Protein AF-A0A933Y774-F1 (afdb_monomer_lite)

Foldseek 3Di:
DVPVVVVVVVVVVVVVVVVVVVVVVVVVVVVVVVVVVVCVVDVPPPVVCDLVNLVVLLVVLVVLLVLLVVLLVCLPDVVRVVVSLVVSLVVVLVCCCVRVRDVLNVQLPPLVPDDADDDPDPSSVSNSNSVSNSVSSVVSNVVSVVD

Structure (mmCIF, N/CA/C/O backbone):
data_AF-A0A933Y774-F1
#
_entry.id   AF-A0A933Y774-F1
#
loop_
_atom_site.group_PDB
_atom_site.id
_atom_site.type_symbol
_atom_site.label_atom_id
_atom_site.label_alt_id
_atom_site.label_comp_id
_atom_site.label_asym_id
_atom_site.label_entity_id
_atom_site.label_seq_id
_atom_site.pdbx_PDB_ins_code
_atom_site.Cartn_x
_atom_site.Cartn_y
_atom_site.Cartn_z
_atom_site.occupancy
_atom_site.B_iso_or_equiv
_atom_site.auth_seq_id
_atom_site.auth_comp_id
_atom_site.auth_asym_id
_atom_site.auth_atom_id
_atom_site.pdbx_PDB_model_num
ATOM 1 N N . MET A 1 1 ? -65.087 -38.463 46.762 1.00 56.94 1 MET A N 1
ATOM 2 C CA . MET A 1 1 ? -64.345 -38.671 45.494 1.00 56.94 1 MET A CA 1
ATOM 3 C C . MET A 1 1 ? -64.085 -37.389 44.681 1.00 56.94 1 MET A C 1
ATOM 5 O O . MET A 1 1 ? -63.266 -37.436 43.780 1.00 56.94 1 MET A O 1
ATOM 9 N N . TYR A 1 2 ? -64.700 -36.236 44.999 1.00 62.19 2 TYR A N 1
ATOM 10 C CA . TYR A 1 2 ? -64.466 -34.960 44.286 1.00 62.19 2 TYR A CA 1
ATOM 11 C C . TYR A 1 2 ? -63.246 -34.147 44.773 1.00 62.19 2 TYR A C 1
ATOM 13 O O . TYR A 1 2 ? -62.717 -33.326 44.030 1.00 62.19 2 TYR A O 1
ATOM 21 N N . MET A 1 3 ? -62.777 -34.374 46.004 1.00 64.81 3 MET A N 1
ATOM 22 C CA . MET A 1 3 ? -61.758 -33.532 46.654 1.00 64.81 3 MET A CA 1
ATOM 23 C C . MET A 1 3 ? -60.334 -33.765 46.117 1.00 64.81 3 MET A C 1
ATOM 25 O O . MET A 1 3 ? -59.557 -32.826 45.976 1.00 64.81 3 MET A O 1
ATOM 29 N N . THR A 1 4 ? -60.004 -35.001 45.738 1.00 71.31 4 THR A N 1
ATOM 30 C CA . THR A 1 4 ? -58.688 -35.378 45.191 1.00 71.31 4 THR A CA 1
ATOM 31 C C . THR A 1 4 ? -58.445 -34.812 43.788 1.00 71.31 4 THR A C 1
ATOM 33 O O . THR A 1 4 ? -57.332 -34.397 43.472 1.00 71.31 4 THR A O 1
ATOM 36 N N . LEU A 1 5 ? -59.496 -34.714 42.966 1.00 72.12 5 LEU A N 1
ATOM 37 C CA . LEU A 1 5 ? -59.445 -34.109 41.629 1.00 72.12 5 LEU A CA 1
ATOM 38 C C . LEU A 1 5 ? -59.175 -32.597 41.676 1.00 72.12 5 LEU A C 1
ATOM 40 O O . LEU A 1 5 ? -58.459 -32.068 40.826 1.00 72.12 5 LEU A O 1
ATOM 44 N N . TRP A 1 6 ? -59.713 -31.904 42.681 1.00 77.69 6 TRP A N 1
ATOM 45 C CA . TRP A 1 6 ? -59.478 -30.472 42.877 1.00 77.69 6 TRP A CA 1
ATOM 46 C C . TRP A 1 6 ? -58.047 -30.172 43.317 1.00 77.69 6 TRP A C 1
ATOM 48 O O . TRP A 1 6 ? -57.411 -29.275 42.766 1.00 77.69 6 TRP A O 1
ATOM 58 N N . ILE A 1 7 ? -57.509 -30.966 44.244 1.00 80.00 7 ILE A N 1
ATOM 59 C CA . ILE A 1 7 ? -56.128 -30.814 44.718 1.00 80.00 7 ILE A CA 1
ATOM 60 C C . ILE A 1 7 ? -55.136 -31.063 43.573 1.00 80.00 7 ILE A C 1
ATOM 62 O O . ILE A 1 7 ? -54.221 -30.269 43.375 1.00 80.00 7 ILE A O 1
ATOM 66 N N . SER A 1 8 ? -55.355 -32.103 42.760 1.00 80.44 8 SER A N 1
ATOM 67 C CA . SER A 1 8 ? -54.506 -32.396 41.595 1.00 80.44 8 SER A CA 1
ATOM 68 C C . SER A 1 8 ? -54.456 -31.234 40.595 1.00 80.44 8 SER A C 1
ATOM 70 O O . SER A 1 8 ? -53.378 -30.882 40.116 1.00 80.44 8 SER A O 1
ATOM 72 N N . ARG A 1 9 ? -55.597 -30.584 40.328 1.00 80.12 9 ARG A N 1
ATOM 73 C CA . ARG A 1 9 ? -55.663 -29.424 39.427 1.00 80.12 9 ARG A CA 1
ATOM 74 C C . ARG A 1 9 ? -54.906 -28.213 39.958 1.00 80.12 9 ARG A C 1
ATOM 76 O O . ARG A 1 9 ? -54.216 -27.571 39.177 1.00 80.12 9 ARG A O 1
ATOM 83 N N . ILE A 1 10 ? -55.005 -27.936 41.259 1.00 87.12 10 ILE A N 1
ATOM 84 C CA . ILE A 1 10 ? -54.296 -26.820 41.904 1.00 87.12 10 ILE A CA 1
ATOM 85 C C . ILE A 1 10 ? -52.780 -27.048 41.869 1.00 87.12 10 ILE A C 1
ATOM 87 O O . ILE A 1 10 ? -52.017 -26.134 41.572 1.00 87.12 10 ILE A O 1
ATOM 91 N N . VAL A 1 11 ? -52.329 -28.277 42.128 1.00 85.88 11 VAL A N 1
ATOM 92 C CA . VAL A 1 11 ? -50.899 -28.612 42.068 1.00 85.88 11 VAL A CA 1
ATOM 93 C C . VAL A 1 11 ? -50.367 -28.475 40.640 1.00 85.88 11 VAL A C 1
ATOM 95 O O . VAL A 1 11 ? -49.291 -27.914 40.439 1.00 85.88 11 VAL A O 1
ATOM 98 N N . LEU A 1 12 ? -51.132 -28.920 39.638 1.00 86.94 12 LEU A N 1
ATOM 99 C CA . LEU A 1 12 ? -50.727 -28.824 38.236 1.00 86.94 12 LEU A CA 1
ATOM 100 C C . LEU A 1 12 ? -50.627 -27.366 37.760 1.00 86.94 12 LEU A C 1
ATOM 102 O O . LEU A 1 12 ? -49.672 -27.015 37.070 1.00 86.94 12 LEU A O 1
ATOM 106 N N . THR A 1 13 ? -51.579 -26.506 38.136 1.00 88.38 13 THR A N 1
ATOM 107 C CA . THR A 1 13 ? -51.546 -25.084 37.757 1.00 88.38 13 THR A CA 1
ATOM 108 C C . THR A 1 13 ? -50.405 -24.336 38.432 1.00 88.38 13 THR A C 1
ATOM 110 O O . THR A 1 13 ? -49.745 -23.533 37.774 1.00 88.38 13 THR A O 1
ATOM 113 N N . LEU A 1 14 ? -50.114 -24.628 39.702 1.00 90.38 14 LEU A N 1
ATOM 114 C CA . LEU A 1 14 ? -48.953 -24.058 40.390 1.00 90.38 14 LEU A CA 1
ATOM 115 C C . LEU A 1 14 ? -47.635 -24.516 39.753 1.00 90.38 14 LEU A C 1
ATOM 117 O O . LEU A 1 14 ? -46.734 -23.702 39.559 1.00 90.38 14 LEU A O 1
ATOM 121 N N . PHE A 1 15 ? -47.536 -25.790 39.368 1.00 85.50 15 PHE A N 1
ATOM 122 C CA . PHE A 1 15 ? -46.349 -26.332 38.708 1.00 85.50 15 PHE A CA 1
ATOM 123 C C . PHE A 1 15 ? -46.118 -25.717 37.321 1.00 85.50 15 PHE A C 1
ATOM 125 O O . PHE A 1 15 ? -44.999 -25.321 36.996 1.00 85.50 15 PHE A O 1
ATOM 132 N N . LEU A 1 16 ? -47.179 -25.566 36.522 1.00 86.62 16 LEU A N 1
ATOM 133 C CA . LEU A 1 16 ? -47.120 -24.883 35.227 1.00 86.62 16 LEU A CA 1
ATOM 134 C C . LEU A 1 16 ? -46.739 -23.406 35.380 1.00 86.62 16 LEU A C 1
ATOM 136 O O . LEU A 1 16 ? -45.880 -22.925 34.644 1.00 86.62 16 LEU A O 1
ATOM 140 N N . GLY A 1 17 ? -47.309 -22.712 36.371 1.00 86.69 17 GLY A N 1
ATOM 141 C CA . GLY A 1 17 ? -46.946 -21.332 36.697 1.00 86.69 17 GLY A CA 1
ATOM 142 C C . GLY A 1 17 ? -45.466 -21.189 37.064 1.00 86.69 17 GLY A C 1
ATOM 143 O O . GLY A 1 17 ? -44.777 -20.296 36.564 1.00 86.69 17 GLY A O 1
ATOM 144 N N . TRP A 1 18 ? -44.943 -22.115 37.868 1.00 82.56 18 TRP A N 1
ATOM 145 C CA . TRP A 1 18 ? -43.532 -22.147 38.252 1.00 82.56 18 TRP A CA 1
ATOM 146 C C . TRP A 1 18 ? -42.596 -22.417 37.065 1.00 82.56 18 TRP A C 1
ATOM 148 O O . TRP A 1 18 ? -41.587 -21.728 36.916 1.00 82.56 18 TRP A O 1
ATOM 158 N N . LEU A 1 19 ? -42.962 -23.340 36.168 1.00 78.00 19 LEU A N 1
ATOM 159 C CA . LEU A 1 19 ? -42.246 -23.587 34.910 1.00 78.00 19 LEU A CA 1
ATOM 160 C C . LEU A 1 19 ? -42.209 -22.340 34.021 1.00 78.00 19 LEU A C 1
ATOM 162 O O . LEU A 1 19 ? -41.141 -21.970 33.535 1.00 78.00 19 LEU A O 1
ATOM 166 N N . THR A 1 20 ? -43.342 -21.648 33.858 1.00 78.50 20 THR A N 1
ATOM 167 C CA . THR A 1 20 ? -43.383 -20.401 33.079 1.00 78.50 20 THR A CA 1
ATOM 168 C C . THR A 1 20 ? -42.530 -19.298 33.707 1.00 78.50 20 THR A C 1
ATOM 170 O O . THR A 1 20 ? -41.797 -18.610 32.995 1.00 78.50 20 THR A O 1
ATOM 173 N N . TYR A 1 21 ? -42.542 -19.176 35.037 1.00 78.50 21 TYR A N 1
ATOM 174 C CA . TYR A 1 21 ? -41.704 -18.225 35.767 1.00 78.50 21 TYR A CA 1
ATOM 175 C C . TYR A 1 21 ? -40.210 -18.512 35.567 1.00 78.50 21 TYR A C 1
ATOM 177 O O . TYR A 1 21 ? -39.459 -17.604 35.221 1.00 78.50 21 TYR A O 1
ATOM 185 N N . LEU A 1 22 ? -39.794 -19.778 35.685 1.00 70.75 22 LEU A N 1
ATOM 186 C CA . LEU A 1 22 ? -38.417 -20.216 35.433 1.00 70.75 22 LEU A CA 1
ATOM 187 C C . LEU A 1 22 ? -37.960 -19.927 34.001 1.00 70.75 22 LEU A C 1
ATOM 189 O O . LEU A 1 22 ? -36.834 -19.480 33.795 1.00 70.75 22 LEU A O 1
ATOM 193 N N . THR A 1 23 ? -38.819 -20.160 33.003 1.00 67.88 23 THR A N 1
ATOM 194 C CA . THR A 1 23 ? -38.477 -19.854 31.605 1.00 67.88 23 THR A CA 1
ATOM 195 C C . THR A 1 23 ? -38.363 -18.357 31.340 1.00 67.88 23 THR A C 1
ATOM 197 O O . THR A 1 23 ? -37.543 -17.948 30.521 1.00 67.88 23 THR A O 1
ATOM 200 N N . TRP A 1 24 ? -39.148 -17.528 32.032 1.00 68.00 24 TRP A N 1
ATOM 201 C CA . TRP A 1 24 ? -39.108 -16.080 31.859 1.00 68.00 24 TRP A CA 1
ATOM 202 C C . TRP A 1 24 ? -37.872 -15.458 32.518 1.00 68.00 24 TRP A C 1
ATOM 204 O O . TRP A 1 24 ? -37.190 -14.657 31.882 1.00 68.00 24 TRP A O 1
ATOM 214 N N . THR A 1 25 ? -37.533 -15.863 33.744 1.00 69.19 25 THR A N 1
ATOM 215 C CA . THR A 1 25 ? -36.373 -15.316 34.464 1.00 69.19 25 THR A CA 1
ATOM 216 C C . THR A 1 25 ? -35.038 -15.782 33.878 1.00 69.19 25 THR A C 1
ATOM 218 O O . THR A 1 25 ? -34.126 -14.969 33.755 1.00 69.19 25 THR A O 1
ATOM 221 N N . ASN A 1 26 ? -34.922 -17.036 33.421 1.00 60.94 26 ASN A N 1
ATOM 222 C CA . ASN A 1 26 ? -33.676 -17.539 32.822 1.00 60.94 26 ASN A CA 1
ATOM 223 C C . ASN A 1 26 ? -33.416 -17.045 31.386 1.00 60.94 26 ASN A C 1
ATOM 225 O O . ASN A 1 26 ? -32.257 -16.933 30.988 1.00 60.94 26 ASN A O 1
ATOM 229 N N . ASN A 1 27 ? -34.448 -16.734 30.588 1.00 57.00 27 ASN A N 1
ATOM 230 C CA . ASN A 1 27 ? -34.236 -16.267 29.207 1.00 57.00 27 ASN A CA 1
ATOM 231 C C . ASN A 1 27 ? -33.612 -14.867 29.131 1.00 57.00 27 ASN A C 1
ATOM 233 O O . ASN A 1 27 ? -32.859 -14.582 28.200 1.00 57.00 27 ASN A O 1
ATOM 237 N N . VAL A 1 28 ? -33.901 -13.997 30.103 1.00 56.38 28 VAL A N 1
ATOM 238 C CA . VAL A 1 28 ? -33.309 -12.650 30.160 1.00 56.38 28 VAL A CA 1
ATOM 239 C C . VAL A 1 28 ? -31.811 -12.732 30.471 1.00 56.38 28 VAL A C 1
ATOM 241 O O . VAL A 1 28 ? -31.027 -11.942 29.941 1.00 56.38 28 VAL A O 1
ATOM 244 N N . ASP A 1 29 ? -31.400 -13.736 31.249 1.00 60.09 29 ASP A N 1
ATOM 245 C CA . ASP A 1 29 ? -30.006 -13.911 31.650 1.00 60.09 29 ASP A CA 1
ATOM 246 C C . ASP A 1 29 ? -29.161 -14.670 30.619 1.00 60.09 29 ASP A C 1
ATOM 248 O O . ASP A 1 29 ? -27.962 -14.448 30.519 1.00 60.09 29 ASP A O 1
ATOM 252 N N . LEU A 1 30 ? -29.752 -15.523 29.779 1.00 60.66 30 LEU A N 1
ATOM 253 C CA . LEU A 1 30 ? -28.999 -16.238 28.739 1.00 60.66 30 LEU A CA 1
ATOM 254 C C . LEU A 1 30 ? -28.471 -15.309 27.640 1.00 60.66 30 LEU A C 1
ATOM 256 O O . LEU A 1 30 ? -27.337 -15.473 27.193 1.00 60.66 30 LEU A O 1
ATOM 260 N N . LEU A 1 31 ? -29.260 -14.318 27.217 1.00 63.75 31 LEU A N 1
ATOM 261 C CA . LEU A 1 31 ? -28.833 -13.324 26.224 1.00 63.75 31 LEU A CA 1
ATOM 262 C C . LEU A 1 31 ? -27.789 -12.357 26.799 1.00 63.75 31 LEU A C 1
ATOM 264 O O . LEU A 1 31 ? -26.798 -12.045 26.132 1.00 63.75 31 LEU A O 1
ATOM 268 N N . SER A 1 32 ? -27.969 -11.907 28.044 1.00 63.72 32 SER A N 1
ATOM 269 C CA . SER A 1 32 ? -26.988 -11.064 28.741 1.00 63.72 32 SER A CA 1
ATOM 270 C C . SER A 1 32 ? -25.683 -11.836 29.002 1.00 63.72 32 SER A C 1
ATOM 272 O O . SER A 1 32 ? -24.588 -11.317 28.788 1.00 63.72 32 SER A O 1
ATOM 274 N N . TRP A 1 33 ? -25.779 -13.113 29.377 1.00 66.00 33 TRP A N 1
ATOM 275 C CA . TRP A 1 33 ? -24.647 -14.007 29.587 1.00 66.00 33 TRP A CA 1
ATOM 276 C C . TRP A 1 33 ? -23.925 -14.330 28.281 1.00 66.00 33 TRP A C 1
ATOM 278 O O . TRP A 1 33 ? -22.698 -14.267 28.247 1.00 66.00 33 TRP A O 1
ATOM 288 N N . ALA A 1 34 ? -24.651 -14.606 27.194 1.00 65.56 34 ALA A N 1
ATOM 289 C CA . ALA A 1 34 ? -24.065 -14.865 25.880 1.00 65.56 34 ALA A CA 1
ATOM 290 C C . ALA A 1 34 ? -23.340 -13.628 25.332 1.00 65.56 34 ALA A C 1
ATOM 292 O O . ALA A 1 34 ? -22.220 -13.748 24.842 1.00 65.56 34 ALA A O 1
ATOM 293 N N . THR A 1 35 ? -23.925 -12.434 25.480 1.00 66.44 35 THR A N 1
ATOM 294 C CA . THR A 1 35 ? -23.282 -11.169 25.073 1.00 66.44 35 THR A CA 1
ATOM 295 C C . THR A 1 35 ? -22.086 -10.803 25.952 1.00 66.44 35 THR A C 1
ATOM 297 O O . THR A 1 35 ? -21.092 -10.265 25.460 1.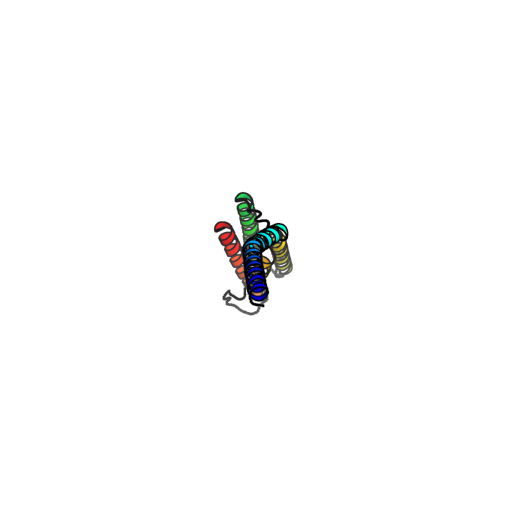00 66.44 35 THR A O 1
ATOM 300 N N . LYS A 1 36 ? -22.132 -11.121 27.250 1.00 66.50 36 LYS A N 1
ATOM 301 C CA . LYS A 1 36 ? -20.996 -10.952 28.163 1.00 66.50 36 LYS A CA 1
ATOM 302 C C . LYS A 1 36 ? -19.866 -11.930 27.830 1.00 66.50 36 LYS A C 1
ATOM 304 O O . LYS A 1 36 ? -18.725 -11.513 27.666 1.00 66.50 36 LYS A O 1
ATOM 309 N N . LYS A 1 37 ? -20.185 -13.211 27.629 1.00 64.69 37 LYS A N 1
ATOM 310 C CA . LYS A 1 37 ? -19.217 -14.245 27.238 1.00 64.69 37 LYS A CA 1
ATOM 311 C C . LYS A 1 37 ? -18.622 -14.006 25.856 1.00 64.69 37 LYS A C 1
ATOM 313 O O . LYS A 1 37 ? -17.435 -14.254 25.691 1.00 64.69 37 LYS A O 1
ATOM 318 N N . SER A 1 38 ? -19.386 -13.500 24.887 1.00 60.84 38 SER A N 1
ATOM 319 C CA . SER A 1 38 ? -18.837 -13.157 23.571 1.00 60.84 38 SER A CA 1
ATOM 320 C C . SER A 1 38 ? -17.828 -12.009 23.654 1.00 60.84 38 SER A C 1
ATOM 322 O O . SER A 1 38 ? -16.820 -12.056 22.960 1.00 60.84 38 SER A O 1
ATOM 324 N N . LYS A 1 39 ? -18.065 -11.012 24.521 1.00 55.56 39 LYS A N 1
ATOM 325 C CA . LYS A 1 39 ? -17.125 -9.904 24.773 1.00 55.56 39 LYS A CA 1
ATOM 326 C C . LYS A 1 39 ? -15.872 -10.338 25.540 1.00 55.56 39 LYS A C 1
ATOM 328 O O . LYS A 1 39 ? -14.800 -9.813 25.272 1.00 55.56 39 LYS A O 1
ATOM 333 N N . ASP A 1 40 ? -15.998 -11.295 26.459 1.00 58.88 40 ASP A N 1
ATOM 334 C CA . ASP A 1 40 ? -14.854 -11.833 27.208 1.00 58.88 40 ASP A CA 1
ATOM 335 C C . ASP A 1 40 ? -14.005 -12.813 26.369 1.00 58.88 40 ASP A C 1
ATOM 337 O O . ASP A 1 40 ? -12.791 -12.881 26.543 1.00 58.88 40 ASP A O 1
ATOM 341 N N . LEU A 1 41 ? -14.625 -13.591 25.467 1.00 59.91 41 LEU A N 1
ATOM 342 C CA . LEU A 1 41 ? -13.945 -14.606 24.640 1.00 59.91 41 LEU A CA 1
ATOM 343 C C . LEU A 1 41 ? -13.348 -14.044 23.348 1.00 59.91 41 LEU A C 1
ATOM 345 O O . LEU A 1 41 ? -12.359 -14.575 22.846 1.00 59.91 41 LEU A O 1
ATOM 349 N N . LEU A 1 42 ? -13.936 -12.978 22.815 1.00 52.50 42 LEU A N 1
ATOM 350 C CA . LEU A 1 42 ? -13.335 -12.169 21.773 1.00 52.50 42 LEU A CA 1
ATOM 351 C C . LEU A 1 42 ? -12.997 -10.834 22.421 1.00 52.50 42 LEU A C 1
ATOM 353 O O . LEU A 1 42 ? -13.851 -9.942 22.405 1.00 52.50 42 LEU A O 1
ATOM 357 N N . PRO A 1 43 ? -11.773 -10.637 22.949 1.00 47.41 43 PRO A N 1
ATOM 358 C CA . PRO A 1 43 ? -11.252 -9.293 23.028 1.00 47.41 43 PRO A CA 1
ATOM 359 C C . PRO A 1 43 ? -11.155 -8.828 21.575 1.00 47.41 43 PRO A C 1
ATOM 361 O O . PRO A 1 43 ? -10.117 -8.941 20.925 1.00 47.41 43 PRO A O 1
ATOM 364 N N . ILE A 1 44 ? -12.256 -8.303 21.037 1.00 50.06 44 ILE A N 1
ATOM 365 C CA . ILE A 1 44 ? -12.176 -7.254 20.047 1.00 50.06 44 ILE A CA 1
ATOM 366 C C . ILE A 1 44 ? -11.475 -6.166 20.840 1.00 50.06 44 ILE A C 1
ATOM 368 O O . ILE A 1 44 ? -12.094 -5.381 21.554 1.00 50.06 44 ILE A O 1
ATOM 372 N N . LYS A 1 45 ? -10.142 -6.213 20.810 1.00 48.91 45 LYS A N 1
ATOM 373 C CA . LYS A 1 45 ? -9.312 -5.046 20.967 1.00 48.91 45 LYS A CA 1
ATOM 374 C C . LYS A 1 45 ? -9.880 -4.085 19.928 1.00 48.91 45 LYS A C 1
ATOM 376 O O . LYS A 1 45 ? -9.419 -4.022 18.796 1.00 48.91 45 LYS A O 1
ATOM 381 N N . GLU A 1 46 ? -10.888 -3.314 20.317 1.00 49.53 46 GLU A N 1
ATOM 382 C CA . GLU A 1 46 ? -10.990 -1.934 19.892 1.00 49.53 46 GLU A CA 1
ATOM 383 C C . GLU A 1 46 ? -9.757 -1.249 20.488 1.00 49.53 46 GLU A C 1
ATOM 385 O O . GLU A 1 46 ? -9.834 -0.432 21.403 1.00 49.53 46 GLU A O 1
ATOM 390 N N . GLU A 1 47 ? -8.574 -1.661 20.031 1.00 52.88 47 GLU A N 1
ATOM 391 C CA . GLU A 1 47 ? -7.363 -0.888 20.143 1.00 52.88 47 GLU A CA 1
ATOM 392 C C . GLU A 1 47 ? -7.696 0.308 19.271 1.00 52.88 47 GLU A C 1
ATOM 394 O O . GLU A 1 47 ? -7.623 0.254 18.045 1.00 52.88 47 GLU A O 1
ATOM 399 N N . LYS A 1 48 ? -8.292 1.322 19.910 1.00 57.84 48 LYS A N 1
ATOM 400 C CA . LYS A 1 48 ? -8.617 2.593 19.290 1.00 57.84 48 LYS A CA 1
ATOM 401 C C . LYS A 1 48 ? -7.283 3.122 18.808 1.00 57.84 48 LYS A C 1
ATOM 403 O O . LYS A 1 48 ? -6.569 3.739 19.594 1.00 57.84 48 LYS A O 1
ATOM 408 N N . ILE A 1 49 ? -6.949 2.816 17.553 1.00 69.00 49 ILE A N 1
ATOM 409 C CA . ILE A 1 49 ? -5.733 3.281 16.902 1.00 69.00 49 ILE A CA 1
ATOM 410 C C . ILE A 1 49 ? -5.699 4.770 17.184 1.00 69.00 49 ILE A C 1
ATOM 412 O O . ILE A 1 49 ? -6.657 5.485 16.885 1.00 69.00 49 ILE A O 1
ATOM 416 N N . THR A 1 50 ? -4.667 5.237 17.860 1.00 81.44 50 THR A N 1
ATOM 417 C CA . THR A 1 50 ? -4.609 6.638 18.248 1.00 81.44 50 THR A CA 1
ATOM 418 C C . THR A 1 50 ? -4.497 7.493 16.981 1.00 81.44 50 THR A C 1
ATOM 420 O O . THR A 1 50 ? -3.949 7.046 15.968 1.00 81.44 50 THR A O 1
ATOM 423 N N . PRO A 1 51 ? -4.971 8.750 16.984 1.00 83.56 51 PRO A N 1
ATOM 424 C CA . PRO A 1 51 ? -4.754 9.646 15.847 1.00 83.56 51 PRO A CA 1
ATOM 425 C C . PRO A 1 51 ? -3.268 9.780 15.463 1.00 83.56 51 PRO A C 1
ATOM 427 O O . PRO A 1 51 ? -2.950 10.002 14.297 1.00 83.56 51 PRO A O 1
ATOM 430 N N . ALA A 1 52 ? -2.359 9.619 16.431 1.00 86.31 52 ALA A N 1
ATOM 431 C CA . ALA A 1 52 ? -0.917 9.610 16.208 1.00 86.31 52 ALA A CA 1
ATOM 432 C C . ALA A 1 52 ? -0.452 8.379 15.411 1.00 86.31 52 ALA A C 1
ATOM 434 O O . ALA A 1 52 ? 0.280 8.531 14.436 1.00 86.31 52 ALA A O 1
ATOM 435 N N . GLU A 1 53 ? -0.921 7.178 15.756 1.00 87.19 53 GLU A N 1
ATOM 436 C CA . GLU A 1 53 ? -0.620 5.952 15.003 1.00 87.19 53 GLU A CA 1
ATOM 437 C C . GLU A 1 53 ? -1.182 6.006 13.581 1.00 87.19 53 GLU A C 1
ATOM 439 O O . GLU A 1 53 ? -0.486 5.633 12.639 1.00 87.19 53 GLU A O 1
ATOM 444 N N . ARG A 1 54 ? -2.393 6.551 13.392 1.00 86.62 54 ARG A N 1
ATOM 445 C CA . ARG A 1 54 ? -2.970 6.741 12.048 1.00 86.62 54 ARG A CA 1
ATOM 446 C C . ARG A 1 54 ? -2.130 7.684 11.192 1.00 86.62 54 ARG A C 1
ATOM 448 O O . ARG A 1 54 ? -1.891 7.399 10.020 1.00 86.62 54 ARG A O 1
ATOM 455 N N . ARG A 1 55 ? -1.642 8.787 11.775 1.00 88.75 55 ARG A N 1
ATOM 456 C CA . ARG A 1 55 ? -0.705 9.699 11.096 1.00 88.75 55 ARG A CA 1
ATOM 457 C C . ARG A 1 55 ? 0.595 8.991 10.737 1.00 88.75 55 ARG A C 1
ATOM 459 O O . ARG A 1 55 ? 1.014 9.077 9.591 1.00 88.75 55 ARG A O 1
ATOM 466 N N . HIS A 1 56 ? 1.170 8.228 11.663 1.00 91.12 56 HIS A N 1
ATOM 467 C CA . HIS A 1 56 ? 2.393 7.471 11.409 1.00 91.12 56 HIS A CA 1
ATOM 468 C C . HIS A 1 56 ? 2.220 6.431 10.286 1.00 91.12 56 HIS A C 1
ATOM 470 O O . HIS A 1 56 ? 3.063 6.311 9.396 1.00 91.12 56 HIS A O 1
ATOM 476 N N . GLN A 1 57 ? 1.096 5.711 10.275 1.00 92.88 57 GLN A N 1
ATOM 477 C CA . GLN A 1 57 ? 0.750 4.774 9.205 1.00 92.88 57 GLN A CA 1
ATOM 478 C C . GLN A 1 57 ? 0.578 5.492 7.858 1.00 92.88 57 GLN A C 1
ATOM 480 O O . GLN A 1 57 ? 1.095 5.023 6.844 1.00 92.88 57 GLN A O 1
ATOM 485 N N . ALA A 1 58 ? -0.092 6.648 7.839 1.00 92.81 58 ALA A N 1
ATOM 486 C CA . ALA A 1 58 ? -0.260 7.458 6.635 1.00 92.81 58 ALA A CA 1
ATOM 487 C C . ALA A 1 58 ? 1.077 8.002 6.099 1.00 92.81 58 ALA A C 1
ATOM 489 O O . ALA A 1 58 ? 1.322 7.948 4.894 1.00 92.81 58 ALA A O 1
ATOM 490 N N . GLU A 1 59 ? 1.966 8.468 6.978 1.00 94.38 59 GLU A N 1
ATOM 491 C CA . GLU A 1 59 ? 3.325 8.897 6.625 1.00 94.38 59 GLU A CA 1
ATOM 492 C C . GLU A 1 59 ? 4.121 7.749 6.001 1.00 94.38 59 GLU A C 1
ATOM 494 O O . GLU A 1 59 ? 4.755 7.920 4.957 1.00 94.38 59 GLU A O 1
ATOM 499 N N . LYS A 1 60 ? 4.037 6.548 6.585 1.00 95.56 60 LYS A N 1
ATOM 500 C CA . LYS A 1 60 ? 4.739 5.377 6.059 1.00 95.56 60 LYS A CA 1
ATOM 501 C C . LYS A 1 60 ? 4.219 4.956 4.684 1.00 95.56 60 LYS A C 1
ATOM 503 O O . LYS A 1 60 ? 5.014 4.650 3.794 1.00 95.56 60 LYS A O 1
ATOM 508 N N . LEU A 1 61 ? 2.902 4.996 4.480 1.00 95.62 61 LEU A N 1
ATOM 509 C CA . LEU A 1 61 ? 2.283 4.793 3.168 1.00 95.62 61 LEU A CA 1
ATOM 510 C C . LEU A 1 61 ? 2.753 5.845 2.151 1.00 95.62 61 LEU A C 1
ATOM 512 O O . LEU A 1 61 ? 3.055 5.495 1.010 1.00 95.62 61 LEU A O 1
ATOM 516 N N . ALA A 1 62 ? 2.879 7.111 2.561 1.00 95.12 62 ALA A N 1
ATOM 517 C CA . ALA A 1 62 ? 3.400 8.176 1.707 1.00 95.12 62 ALA A CA 1
ATOM 518 C C . ALA A 1 62 ? 4.859 7.924 1.293 1.00 95.12 62 ALA A C 1
ATOM 520 O O . ALA A 1 62 ? 5.201 8.120 0.126 1.00 95.12 62 ALA A O 1
ATOM 521 N N . THR A 1 63 ? 5.702 7.406 2.195 1.00 97.19 63 THR A N 1
ATOM 522 C CA . THR A 1 63 ? 7.065 6.970 1.844 1.00 97.19 63 THR A CA 1
ATOM 523 C C . THR A 1 63 ? 7.044 5.883 0.767 1.00 97.19 63 THR A C 1
ATOM 525 O O . THR A 1 63 ? 7.762 5.987 -0.224 1.00 97.19 63 THR A O 1
ATOM 528 N N . PHE A 1 64 ? 6.181 4.869 0.891 1.00 97.12 64 PHE A N 1
ATOM 529 C CA . PHE A 1 64 ? 6.079 3.819 -0.130 1.00 97.12 64 PHE A CA 1
ATOM 530 C C . PHE A 1 64 ? 5.609 4.341 -1.492 1.00 97.12 64 PHE A C 1
ATOM 532 O O . PHE A 1 64 ? 6.035 3.817 -2.524 1.00 97.12 64 PHE A O 1
ATOM 539 N N . ILE A 1 65 ? 4.770 5.379 -1.514 1.00 96.25 65 ILE A N 1
ATOM 540 C CA . ILE A 1 65 ? 4.357 6.058 -2.749 1.00 96.25 65 ILE A CA 1
ATOM 541 C C . ILE A 1 65 ? 5.545 6.790 -3.388 1.00 96.25 65 ILE A C 1
ATOM 543 O O . ILE A 1 65 ? 5.745 6.671 -4.596 1.00 96.25 65 ILE A O 1
ATOM 547 N N . GLN A 1 66 ? 6.362 7.492 -2.599 1.00 97.25 66 GLN A N 1
ATOM 548 C CA . GLN A 1 66 ? 7.581 8.143 -3.096 1.00 97.25 66 GLN A CA 1
ATOM 549 C C . GLN A 1 66 ? 8.578 7.123 -3.665 1.00 97.25 66 GLN A C 1
ATOM 551 O O . GLN A 1 66 ? 9.134 7.332 -4.743 1.00 97.25 66 GLN A O 1
ATOM 556 N N . GLU A 1 67 ? 8.756 5.980 -2.996 1.00 96.12 67 GLU A N 1
ATOM 557 C CA . GLU A 1 67 ? 9.581 4.875 -3.504 1.00 96.12 67 GLU A CA 1
ATOM 558 C C . GLU A 1 67 ? 9.057 4.340 -4.848 1.00 96.12 67 GLU A C 1
ATOM 560 O O . GLU A 1 67 ? 9.836 4.115 -5.777 1.00 96.12 67 GLU A O 1
ATOM 565 N N . ALA A 1 68 ? 7.736 4.193 -4.994 1.00 94.50 68 ALA A N 1
ATOM 566 C CA . ALA A 1 68 ? 7.119 3.777 -6.252 1.00 94.50 68 ALA A CA 1
ATOM 567 C C . ALA A 1 68 ? 7.345 4.798 -7.381 1.00 94.50 68 ALA A C 1
ATOM 569 O O . ALA A 1 68 ? 7.614 4.410 -8.520 1.00 94.50 68 ALA A O 1
ATOM 570 N N . GLN A 1 69 ? 7.289 6.100 -7.078 1.00 94.50 69 GLN A N 1
ATOM 571 C CA . GLN A 1 69 ? 7.601 7.166 -8.037 1.00 94.50 69 GLN A CA 1
ATOM 572 C C . GLN A 1 69 ? 9.071 7.129 -8.471 1.00 94.50 69 GLN A C 1
ATOM 574 O O . GLN A 1 69 ? 9.361 7.252 -9.662 1.00 94.50 69 GLN A O 1
ATOM 579 N N . ALA A 1 70 ? 9.994 6.886 -7.537 1.00 95.06 70 ALA A N 1
ATOM 580 C CA . ALA A 1 70 ? 11.410 6.718 -7.849 1.00 95.06 70 ALA A CA 1
ATOM 581 C C . ALA A 1 70 ? 11.657 5.496 -8.752 1.00 95.06 70 ALA A C 1
ATOM 583 O O . ALA A 1 70 ? 12.413 5.584 -9.718 1.00 95.06 70 ALA A O 1
ATOM 584 N N . LEU A 1 71 ? 10.979 4.370 -8.499 1.00 93.50 71 LEU A N 1
ATOM 585 C CA . LEU A 1 71 ? 11.029 3.196 -9.380 1.00 93.50 71 LEU A CA 1
ATOM 586 C C . LEU A 1 71 ? 10.443 3.486 -10.764 1.00 93.50 71 LEU A C 1
ATOM 588 O O . LEU A 1 71 ? 10.985 3.032 -11.771 1.00 93.50 71 LEU A O 1
ATOM 592 N N . ARG A 1 72 ? 9.369 4.279 -10.832 1.00 92.06 72 ARG A N 1
ATOM 593 C CA . ARG A 1 72 ? 8.747 4.682 -12.097 1.00 92.06 72 ARG A CA 1
ATOM 594 C C . ARG A 1 72 ? 9.691 5.518 -12.962 1.00 92.06 72 ARG A C 1
ATOM 596 O O . ARG A 1 72 ? 9.764 5.287 -14.164 1.00 92.06 72 ARG A O 1
ATOM 603 N N . ALA A 1 73 ? 10.455 6.429 -12.361 1.00 94.06 73 ALA A N 1
ATOM 604 C CA . ALA A 1 73 ? 11.465 7.220 -13.070 1.00 94.06 73 ALA A CA 1
ATOM 605 C C . ALA A 1 73 ? 12.596 6.360 -13.670 1.00 94.06 73 ALA A C 1
ATOM 607 O O . ALA A 1 73 ? 13.311 6.801 -14.565 1.00 94.06 73 ALA A O 1
ATOM 608 N N . ARG A 1 74 ? 12.753 5.119 -13.196 1.00 92.25 74 ARG A N 1
ATOM 609 C CA . ARG A 1 74 ? 13.786 4.172 -13.629 1.00 92.25 74 ARG A CA 1
ATOM 610 C C . ARG A 1 74 ? 13.283 3.147 -14.654 1.00 92.25 74 ARG A C 1
ATOM 612 O O . ARG A 1 74 ? 14.022 2.228 -14.993 1.00 92.25 74 ARG A O 1
ATOM 619 N N . LEU A 1 75 ? 12.061 3.293 -15.174 1.00 90.06 75 LEU A N 1
ATOM 620 C CA . LEU A 1 75 ? 11.482 2.366 -16.161 1.00 90.06 75 LEU A CA 1
ATOM 621 C C . LEU A 1 75 ? 12.230 2.326 -17.504 1.00 90.06 75 LEU A C 1
ATOM 623 O O . LEU A 1 75 ? 12.033 1.385 -18.270 1.00 90.06 75 LEU A O 1
ATOM 627 N N . ASP A 1 76 ? 13.054 3.331 -17.802 1.00 90.19 76 ASP A N 1
ATOM 628 C CA . ASP A 1 76 ? 13.901 3.387 -19.002 1.00 90.19 76 ASP A CA 1
ATOM 629 C C . ASP A 1 76 ? 15.310 2.803 -18.783 1.00 90.19 76 ASP A C 1
ATOM 631 O O . ASP A 1 76 ? 16.108 2.742 -19.718 1.00 90.19 76 ASP A O 1
ATOM 635 N N . GLN A 1 77 ? 15.643 2.366 -17.562 1.00 89.19 77 GLN A N 1
ATOM 636 C CA . GLN A 1 77 ? 16.944 1.760 -17.278 1.00 89.19 77 GLN A CA 1
ATOM 637 C C . GLN A 1 77 ? 17.091 0.398 -17.964 1.00 89.19 77 GLN A C 1
ATOM 639 O O . GLN A 1 77 ? 16.142 -0.380 -18.060 1.00 89.19 77 GLN A O 1
ATOM 644 N N . THR A 1 78 ? 18.315 0.107 -18.409 1.00 86.38 78 THR A N 1
ATOM 645 C CA . THR A 1 78 ? 18.704 -1.195 -18.959 1.00 86.38 78 THR A CA 1
ATOM 646 C C . THR A 1 78 ? 19.851 -1.760 -18.110 1.00 86.38 78 THR A C 1
ATOM 648 O O . THR A 1 78 ? 20.913 -1.138 -18.074 1.00 86.38 78 THR A O 1
ATOM 651 N N . PRO A 1 79 ? 19.677 -2.904 -17.424 1.00 83.38 79 PRO A N 1
ATOM 652 C CA . PRO A 1 79 ? 18.467 -3.729 -17.378 1.00 83.38 79 PRO A CA 1
ATOM 653 C C . PRO A 1 79 ? 17.321 -3.069 -16.589 1.00 83.38 79 PRO A C 1
ATOM 655 O O . PRO A 1 79 ? 17.550 -2.233 -15.713 1.00 83.38 79 PRO A O 1
ATOM 658 N N . LEU A 1 80 ? 16.082 -3.471 -16.892 1.00 85.88 80 LEU A N 1
ATOM 659 C CA . LEU A 1 80 ? 14.887 -3.016 -16.178 1.00 85.88 80 LEU A CA 1
ATOM 660 C C . LEU A 1 80 ? 14.988 -3.412 -14.687 1.00 85.88 80 LEU A C 1
ATOM 662 O O . LEU A 1 80 ? 15.319 -4.566 -14.397 1.00 85.88 80 LEU A O 1
ATOM 666 N N . PRO A 1 81 ? 14.678 -2.522 -13.723 1.00 89.38 81 PRO A N 1
ATOM 667 C CA . PRO A 1 81 ? 14.890 -2.774 -12.294 1.00 89.38 81 PRO A CA 1
ATOM 668 C C . PRO A 1 81 ? 13.779 -3.644 -11.669 1.00 89.38 81 PRO A C 1
ATOM 670 O O . PRO A 1 81 ? 13.124 -3.268 -10.696 1.00 89.38 81 PRO A O 1
ATOM 673 N N . VAL A 1 82 ? 13.565 -4.838 -12.227 1.00 84.25 82 VAL A N 1
ATOM 674 C CA . VAL A 1 82 ? 12.533 -5.798 -11.795 1.00 84.25 82 VAL A CA 1
ATOM 675 C C . VAL A 1 82 ? 12.781 -6.285 -10.364 1.00 84.25 82 VAL A C 1
ATOM 677 O O . VAL A 1 82 ? 11.839 -6.411 -9.580 1.00 84.25 82 VAL A O 1
ATOM 680 N N . THR A 1 83 ? 14.044 -6.509 -9.992 1.00 86.31 83 THR A N 1
ATOM 681 C CA . THR A 1 83 ? 14.427 -6.924 -8.632 1.00 86.31 83 THR A CA 1
ATOM 682 C C . THR A 1 83 ? 14.048 -5.870 -7.594 1.00 86.31 83 THR A C 1
ATOM 684 O O . THR A 1 83 ? 13.464 -6.207 -6.561 1.00 86.31 83 THR A O 1
ATOM 687 N N . ASP A 1 84 ? 14.308 -4.593 -7.885 1.00 88.75 84 ASP A N 1
ATOM 688 C CA . ASP A 1 84 ? 13.982 -3.485 -6.983 1.00 88.75 84 ASP A CA 1
ATOM 689 C C . ASP A 1 84 ? 12.463 -3.340 -6.831 1.00 88.75 84 ASP A C 1
ATOM 691 O O . ASP A 1 84 ? 11.963 -3.174 -5.718 1.00 88.75 84 ASP A O 1
ATOM 695 N N . HIS A 1 85 ? 11.714 -3.486 -7.931 1.00 91.19 85 HIS A N 1
ATOM 696 C CA . HIS A 1 85 ? 10.251 -3.521 -7.900 1.00 91.19 85 HIS A CA 1
ATOM 697 C C . HIS A 1 85 ? 9.716 -4.652 -7.019 1.00 91.19 85 HIS A C 1
ATOM 699 O O . HIS A 1 85 ? 8.874 -4.412 -6.157 1.00 91.19 85 HIS A O 1
ATOM 705 N N . ASN A 1 86 ? 10.202 -5.880 -7.202 1.00 87.94 86 ASN A N 1
ATOM 706 C CA . ASN A 1 86 ? 9.713 -7.030 -6.439 1.00 87.94 86 ASN A CA 1
ATOM 707 C C . ASN A 1 86 ? 10.059 -6.907 -4.951 1.00 87.94 86 ASN A C 1
ATOM 709 O O . ASN A 1 86 ? 9.233 -7.221 -4.093 1.00 87.94 86 ASN A O 1
ATOM 713 N N . THR A 1 87 ? 11.249 -6.385 -4.649 1.00 93.00 87 THR A N 1
ATOM 714 C CA . THR A 1 87 ? 11.674 -6.083 -3.278 1.00 93.00 87 THR A CA 1
ATOM 715 C C . THR A 1 87 ? 10.766 -5.030 -2.650 1.00 93.00 87 THR A C 1
ATOM 7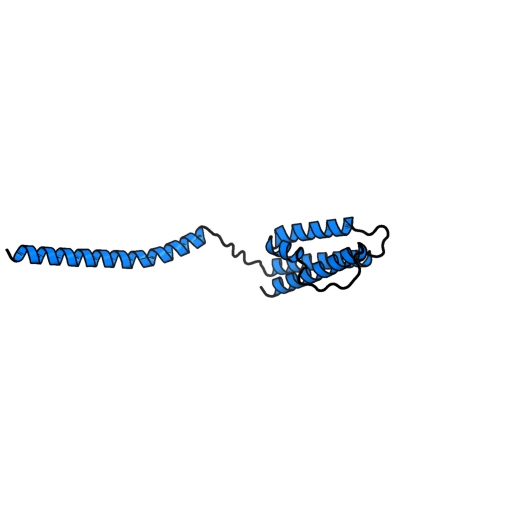17 O O . THR A 1 87 ? 10.301 -5.207 -1.525 1.00 93.00 87 THR A O 1
ATOM 720 N N . TRP A 1 88 ? 10.451 -3.960 -3.382 1.00 95.00 88 TRP A N 1
ATOM 721 C CA . TRP A 1 88 ? 9.504 -2.943 -2.934 1.00 95.00 88 TRP A CA 1
ATOM 722 C C . TRP A 1 88 ? 8.120 -3.543 -2.648 1.00 95.00 88 TRP A C 1
ATOM 724 O O . TRP A 1 88 ? 7.607 -3.359 -1.545 1.00 95.00 88 TRP A O 1
ATOM 734 N N . VAL A 1 89 ? 7.559 -4.336 -3.570 1.00 93.06 89 VAL A N 1
ATOM 735 C CA . VAL A 1 89 ? 6.263 -5.012 -3.372 1.00 93.06 89 VAL A CA 1
ATOM 736 C C . VAL A 1 89 ? 6.272 -5.862 -2.100 1.00 93.06 89 VAL A C 1
ATOM 738 O O . VAL A 1 89 ? 5.362 -5.738 -1.284 1.00 93.06 89 VAL A O 1
ATOM 741 N N . ALA A 1 90 ? 7.302 -6.687 -1.899 1.00 92.38 90 ALA A N 1
ATOM 742 C CA . ALA A 1 90 ? 7.400 -7.560 -0.732 1.00 92.38 90 ALA A CA 1
ATOM 743 C C . ALA A 1 90 ? 7.451 -6.772 0.588 1.00 92.38 90 ALA A C 1
ATOM 745 O O . ALA A 1 90 ? 6.775 -7.144 1.548 1.00 92.38 90 ALA A O 1
ATOM 746 N N . ARG A 1 91 ? 8.199 -5.659 0.631 1.00 96.00 91 ARG A N 1
ATOM 747 C CA . ARG A 1 91 ? 8.263 -4.784 1.815 1.00 96.00 91 ARG A CA 1
ATOM 748 C C . ARG A 1 91 ? 6.917 -4.145 2.129 1.00 96.00 91 ARG A C 1
ATOM 750 O O . ARG A 1 91 ? 6.522 -4.118 3.292 1.00 96.00 91 ARG A O 1
ATOM 757 N N . VAL A 1 92 ? 6.216 -3.653 1.108 1.00 95.69 92 VAL A N 1
ATOM 758 C CA . VAL A 1 92 ? 4.887 -3.058 1.287 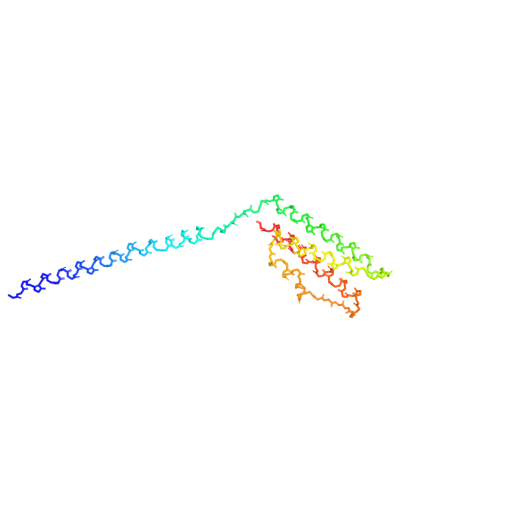1.00 95.69 92 VAL A CA 1
ATOM 759 C C . VAL A 1 92 ? 3.903 -4.113 1.788 1.00 95.69 92 VAL A C 1
ATOM 761 O O . VAL A 1 92 ? 3.187 -3.866 2.749 1.00 95.69 92 VAL A O 1
ATOM 764 N N . GLU A 1 93 ? 3.893 -5.313 1.205 1.00 93.88 93 GLU A N 1
ATOM 765 C CA . GLU A 1 93 ? 3.001 -6.392 1.642 1.00 93.88 93 GLU A CA 1
ATOM 766 C C . GLU A 1 93 ? 3.272 -6.858 3.073 1.00 93.88 93 GLU A C 1
ATOM 768 O O . GLU A 1 93 ? 2.320 -7.103 3.814 1.00 93.88 93 GLU A O 1
ATOM 773 N N . ALA A 1 94 ? 4.543 -6.984 3.461 1.00 94.88 94 ALA A N 1
ATOM 774 C CA . ALA A 1 94 ? 4.919 -7.317 4.830 1.00 94.88 94 ALA A CA 1
ATOM 775 C C . ALA A 1 94 ? 4.422 -6.237 5.798 1.00 94.88 94 ALA A C 1
ATOM 777 O O . ALA A 1 94 ? 3.672 -6.533 6.723 1.00 94.88 94 ALA A O 1
ATOM 778 N N . TRP A 1 95 ? 4.723 -4.968 5.509 1.00 96.44 95 TRP A N 1
ATOM 779 C CA . TRP A 1 95 ? 4.304 -3.864 6.365 1.00 96.44 95 TRP A CA 1
ATOM 780 C C . TRP A 1 95 ? 2.778 -3.730 6.464 1.00 96.44 95 TRP A C 1
ATOM 782 O O . TRP A 1 95 ? 2.256 -3.532 7.559 1.00 96.44 95 TRP A O 1
ATOM 792 N N . LEU A 1 96 ? 2.051 -3.873 5.348 1.00 94.75 96 LEU A N 1
ATOM 793 C CA . LEU A 1 96 ? 0.585 -3.846 5.332 1.00 94.75 96 LEU A CA 1
ATOM 794 C C . LEU A 1 96 ? 0.002 -4.982 6.170 1.00 94.75 96 LEU A C 1
ATOM 796 O O . LEU A 1 96 ? -0.946 -4.752 6.916 1.00 94.75 96 LEU A O 1
ATOM 800 N N . ARG A 1 97 ? 0.565 -6.193 6.068 1.00 93.06 97 ARG A N 1
ATOM 801 C CA . ARG A 1 97 ? 0.132 -7.341 6.872 1.00 93.06 97 ARG A CA 1
ATOM 802 C C . ARG A 1 97 ? 0.288 -7.058 8.359 1.00 93.06 97 ARG A C 1
ATOM 804 O O . ARG A 1 97 ? -0.659 -7.296 9.102 1.00 93.06 97 ARG A O 1
ATOM 811 N N . ASP A 1 98 ? 1.449 -6.548 8.747 1.00 92.00 98 ASP A N 1
ATOM 812 C CA . ASP A 1 98 ? 1.816 -6.365 10.149 1.00 92.00 98 ASP A CA 1
ATOM 813 C C . ASP A 1 98 ? 1.111 -5.153 10.774 1.00 92.00 98 ASP A C 1
ATOM 815 O O . ASP A 1 98 ? 0.759 -5.185 11.948 1.00 92.00 98 ASP A O 1
ATOM 819 N N . SER A 1 99 ? 0.870 -4.095 9.990 1.00 90.25 99 SER A N 1
ATOM 820 C CA . SER A 1 99 ? 0.351 -2.815 10.501 1.00 90.25 99 SER A CA 1
ATOM 821 C C . SER A 1 99 ? -1.155 -2.632 10.318 1.00 90.25 99 SER A C 1
ATOM 823 O O . SER A 1 99 ? -1.793 -2.001 11.155 1.00 90.25 99 SER A O 1
ATOM 825 N N . LEU A 1 100 ? -1.723 -3.127 9.212 1.00 89.06 100 LEU A N 1
ATOM 826 C CA . LEU A 1 100 ? -3.127 -2.899 8.832 1.00 89.06 100 LEU A CA 1
ATOM 827 C C . LEU A 1 100 ? -3.926 -4.205 8.665 1.00 89.06 100 LEU A C 1
ATOM 829 O O . LEU A 1 100 ? -5.157 -4.189 8.654 1.00 89.06 100 LEU A O 1
ATOM 833 N N . GLY A 1 101 ? -3.243 -5.345 8.543 1.00 89.88 101 GLY A N 1
ATOM 834 C CA . GLY A 1 101 ? -3.841 -6.671 8.442 1.00 89.88 101 GLY A CA 1
ATOM 835 C C . GLY A 1 101 ? -3.938 -7.225 7.017 1.00 89.88 101 GLY A C 1
ATOM 836 O O . GLY A 1 101 ? -3.728 -6.552 6.004 1.00 89.88 101 GLY A O 1
ATOM 837 N N . ALA A 1 102 ? -4.289 -8.511 6.927 1.00 88.94 102 ALA A N 1
ATOM 838 C CA . ALA A 1 102 ? -4.276 -9.272 5.675 1.00 88.94 102 ALA A CA 1
ATOM 839 C C . ALA A 1 102 ? -5.231 -8.731 4.591 1.00 88.94 102 ALA A C 1
ATOM 841 O O . ALA A 1 102 ? -4.938 -8.860 3.402 1.00 88.94 102 ALA A O 1
ATOM 842 N N . ALA A 1 103 ? -6.339 -8.088 4.975 1.00 88.69 103 ALA A N 1
ATOM 843 C CA . ALA A 1 103 ? -7.297 -7.509 4.029 1.00 88.69 103 ALA A CA 1
ATOM 844 C C . ALA A 1 103 ? -6.664 -6.418 3.144 1.00 88.69 103 ALA A C 1
ATOM 846 O O . ALA A 1 103 ? -6.926 -6.359 1.940 1.00 88.69 103 ALA A O 1
ATOM 847 N N . TYR A 1 104 ? -5.771 -5.600 3.710 1.00 91.12 104 TYR A N 1
ATOM 848 C CA . TYR A 1 104 ? -5.050 -4.568 2.963 1.00 91.12 104 TYR A CA 1
ATOM 849 C C . TYR A 1 104 ? -4.066 -5.176 1.961 1.00 91.12 104 TYR A C 1
ATOM 851 O O . TYR A 1 104 ? -3.940 -4.680 0.844 1.00 91.12 104 TYR A O 1
ATOM 859 N N . VAL A 1 105 ? -3.429 -6.301 2.303 1.00 92.31 105 VAL A N 1
ATOM 860 C CA . VAL A 1 105 ? -2.538 -7.032 1.385 1.00 92.31 105 VAL A CA 1
ATOM 861 C C . VAL A 1 105 ? -3.304 -7.563 0.177 1.00 92.31 105 VAL A C 1
ATOM 863 O O . VAL A 1 105 ? -2.841 -7.421 -0.953 1.00 92.31 105 VAL A O 1
ATOM 866 N N . VAL A 1 106 ? -4.486 -8.147 0.392 1.00 89.75 106 VAL A N 1
ATOM 867 C CA . VAL A 1 106 ? -5.327 -8.658 -0.702 1.00 89.75 106 VAL A CA 1
ATOM 868 C C . VAL A 1 106 ? -5.699 -7.527 -1.655 1.00 89.75 106 VAL A C 1
ATOM 870 O O . VAL A 1 106 ? -5.466 -7.641 -2.853 1.00 89.75 106 VAL A O 1
ATOM 873 N N . ARG A 1 107 ? -6.176 -6.394 -1.129 1.00 89.75 107 ARG A N 1
ATOM 874 C CA . ARG A 1 107 ? -6.533 -5.217 -1.939 1.00 89.75 107 ARG A CA 1
ATOM 875 C C . ARG A 1 107 ? -5.330 -4.583 -2.641 1.00 89.75 107 ARG A C 1
ATOM 877 O O . ARG A 1 107 ? -5.479 -4.018 -3.721 1.00 89.75 107 ARG A O 1
ATOM 884 N N . PHE A 1 108 ? -4.144 -4.662 -2.040 1.00 91.44 108 PHE A N 1
ATOM 885 C CA . PHE A 1 108 ? -2.893 -4.204 -2.643 1.00 91.44 108 PHE A CA 1
ATOM 886 C C . PHE A 1 108 ? -2.429 -5.095 -3.801 1.00 91.44 108 PHE A C 1
ATOM 888 O O . PHE A 1 108 ? -1.902 -4.590 -4.792 1.00 91.44 108 PHE A O 1
ATOM 895 N N . ARG A 1 109 ? -2.637 -6.411 -3.697 1.00 86.38 109 ARG A N 1
ATOM 896 C CA . ARG A 1 109 ? -2.364 -7.376 -4.774 1.00 86.38 109 ARG A CA 1
ATOM 897 C C . ARG A 1 109 ? -3.389 -7.299 -5.892 1.00 86.38 109 ARG A C 1
ATOM 899 O O . ARG A 1 109 ? -3.028 -7.438 -7.055 1.00 86.38 109 ARG A O 1
ATOM 906 N N . ASP A 1 110 ? -4.647 -7.103 -5.524 1.00 76.06 110 ASP A N 1
ATOM 907 C CA . ASP A 1 110 ? -5.768 -7.108 -6.441 1.00 76.06 110 ASP A CA 1
ATOM 908 C C . ASP A 1 110 ? -5.993 -5.707 -7.027 1.00 76.06 110 ASP A C 1
ATOM 910 O O . ASP A 1 110 ? -6.745 -4.868 -6.519 1.00 76.06 110 ASP A O 1
ATOM 914 N N . PHE A 1 111 ? -5.274 -5.427 -8.111 1.00 67.56 111 PHE A N 1
ATOM 915 C CA . PHE A 1 111 ? -5.489 -4.244 -8.942 1.00 67.56 111 PHE A CA 1
ATOM 916 C C . PHE A 1 111 ? -6.555 -4.475 -10.035 1.00 67.56 111 PHE A C 1
ATOM 918 O O . PHE A 1 111 ? -6.662 -3.659 -10.948 1.00 67.5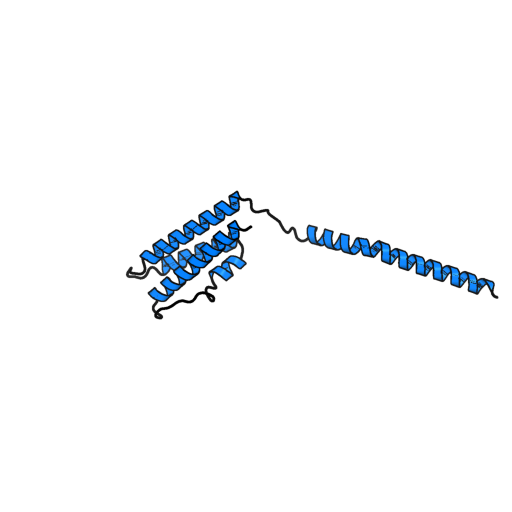6 111 PHE A O 1
ATOM 925 N N . SER A 1 112 ? -7.375 -5.538 -9.936 1.00 47.12 112 SER A N 1
ATOM 926 C CA . SER A 1 112 ? -8.389 -5.947 -10.935 1.00 47.12 112 SER A CA 1
ATOM 927 C C . SER A 1 112 ? -9.513 -4.936 -11.211 1.00 47.12 112 SER A C 1
ATOM 929 O O . SER A 1 112 ? -10.243 -5.094 -12.183 1.00 47.12 112 SER A O 1
ATOM 931 N N . GLY A 1 113 ? -9.636 -3.870 -10.416 1.00 48.28 113 GLY A N 1
ATOM 932 C CA . GLY A 1 113 ? -10.592 -2.777 -10.640 1.00 48.28 113 GLY A CA 1
ATOM 933 C C . GLY A 1 113 ? -10.024 -1.554 -11.370 1.00 48.28 113 GLY A C 1
ATOM 934 O O . GLY A 1 113 ? -10.726 -0.556 -11.509 1.00 48.28 113 GLY A O 1
ATOM 935 N N . MET A 1 114 ? -8.756 -1.577 -11.790 1.00 54.03 114 MET A N 1
ATOM 936 C CA . MET A 1 114 ? -8.099 -0.432 -12.427 1.00 54.03 114 MET A CA 1
ATOM 937 C C . MET A 1 114 ? -7.913 -0.672 -13.926 1.00 54.03 114 MET A C 1
ATOM 939 O O . MET A 1 114 ? -7.328 -1.667 -14.347 1.00 54.03 114 MET A O 1
ATOM 943 N N . THR A 1 115 ? -8.416 0.250 -14.747 1.00 51.78 115 THR A N 1
ATOM 944 C CA . THR A 1 115 ? -8.238 0.214 -16.201 1.00 51.78 115 THR A CA 1
ATOM 945 C C . THR A 1 115 ? -6.804 0.603 -16.561 1.00 51.78 115 THR A C 1
ATOM 947 O O . THR A 1 115 ? -6.341 1.699 -16.246 1.00 51.78 115 THR A O 1
ATOM 950 N N . PHE A 1 116 ? -6.087 -0.300 -17.235 1.00 54.56 116 PHE A N 1
ATOM 951 C CA . PHE A 1 116 ? -4.720 -0.062 -17.700 1.00 54.56 116 PHE A CA 1
ATOM 952 C C . PHE A 1 116 ? -4.621 -0.208 -19.218 1.00 54.56 116 PHE A C 1
ATOM 954 O O . PHE A 1 116 ? -4.847 -1.287 -19.762 1.00 54.56 116 PHE A O 1
ATOM 961 N N . TYR A 1 117 ? -4.194 0.855 -19.895 1.00 52.06 117 TYR A N 1
ATOM 962 C CA . TYR A 1 117 ? -3.904 0.853 -21.331 1.00 52.06 117 TYR A CA 1
ATOM 963 C C . TYR A 1 117 ? -2.414 0.530 -21.575 1.00 52.06 117 TYR A C 1
ATOM 965 O O . TYR A 1 117 ? -1.562 0.945 -20.790 1.00 52.06 117 TYR A O 1
ATOM 973 N N . GLY A 1 118 ? -2.078 -0.238 -22.622 1.00 51.72 118 GLY A N 1
ATOM 974 C CA . GLY A 1 118 ? -0.686 -0.468 -23.063 1.00 51.72 118 GLY A CA 1
ATOM 975 C C . GLY A 1 118 ? -0.336 -1.918 -23.427 1.00 51.72 118 GLY A C 1
ATOM 976 O O . GLY A 1 118 ? -1.056 -2.839 -23.044 1.00 51.72 118 GLY A O 1
ATOM 977 N N . ASP A 1 119 ? 0.787 -2.087 -24.130 1.00 58.47 119 ASP A N 1
ATOM 978 C CA . ASP A 1 119 ? 1.380 -3.352 -24.604 1.00 58.47 119 ASP A CA 1
ATOM 979 C C . ASP A 1 119 ? 1.772 -4.329 -23.459 1.00 58.47 119 ASP A C 1
ATOM 981 O O . ASP A 1 119 ? 1.793 -3.975 -22.282 1.00 58.47 119 ASP A O 1
ATOM 985 N N . SER A 1 120 ? 2.051 -5.590 -23.788 1.00 62.00 120 SER A N 1
ATOM 986 C CA . SER A 1 120 ? 2.376 -6.706 -22.886 1.00 62.00 120 SER A CA 1
ATOM 987 C C . SER A 1 120 ? 3.851 -6.791 -22.446 1.00 62.00 120 SER A C 1
ATOM 989 O O . SER A 1 120 ? 4.231 -7.745 -21.754 1.00 62.00 120 SER A O 1
ATOM 991 N N . SER A 1 121 ? 4.678 -5.801 -22.803 1.00 80.25 121 SER A N 1
ATOM 992 C CA . SER A 1 121 ? 6.100 -5.738 -22.437 1.00 80.25 121 SER A CA 1
ATOM 993 C C . SER A 1 121 ? 6.332 -5.682 -20.919 1.00 80.25 121 SER A C 1
ATOM 995 O O . SER A 1 121 ? 5.487 -5.205 -20.157 1.00 80.25 121 SER A O 1
ATOM 997 N N . GLU A 1 122 ? 7.497 -6.150 -20.455 1.00 80.06 122 GLU A N 1
ATOM 998 C CA . GLU A 1 122 ? 7.857 -6.145 -19.024 1.00 80.06 122 GLU A CA 1
ATOM 999 C C . GLU A 1 122 ? 7.842 -4.736 -18.425 1.00 80.06 122 GLU A C 1
ATOM 1001 O O . GLU A 1 122 ? 7.318 -4.530 -17.330 1.00 80.06 122 GLU A O 1
ATOM 1006 N N . LYS A 1 123 ? 8.315 -3.745 -19.188 1.00 86.50 123 LYS A N 1
ATOM 1007 C CA . LYS A 1 123 ? 8.242 -2.330 -18.815 1.00 86.50 123 LYS A CA 1
ATOM 1008 C C . LYS A 1 123 ? 6.798 -1.872 -18.609 1.00 86.50 123 LYS A C 1
ATOM 1010 O O . LYS A 1 123 ? 6.500 -1.226 -17.606 1.00 86.50 123 LYS A O 1
ATOM 1015 N N . SER A 1 124 ? 5.889 -2.216 -19.528 1.00 85.25 124 SER A N 1
ATOM 1016 C CA . SER A 1 124 ? 4.475 -1.851 -19.390 1.00 85.25 124 SER A CA 1
ATOM 1017 C C . SER A 1 124 ? 3.829 -2.553 -18.194 1.00 85.25 124 SER A C 1
ATOM 1019 O O . SER A 1 124 ? 3.142 -1.908 -17.406 1.00 85.25 124 SER A O 1
ATOM 1021 N N . LYS A 1 125 ? 4.109 -3.845 -17.985 1.00 85.19 125 LYS A N 1
ATOM 1022 C CA . LYS A 1 125 ? 3.633 -4.600 -16.81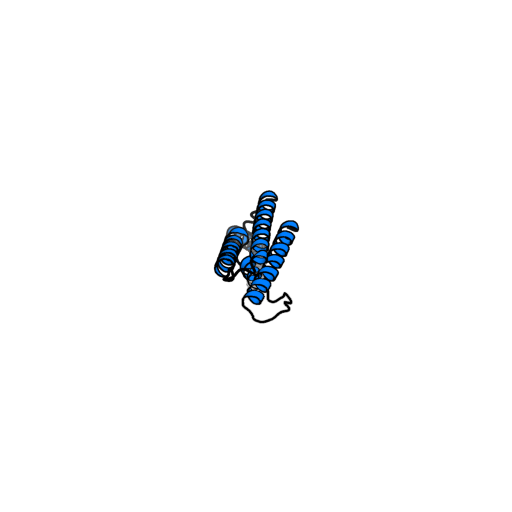2 1.00 85.19 125 LYS A CA 1
ATOM 1023 C C . LYS A 1 125 ? 4.106 -3.975 -15.499 1.00 85.19 125 LYS A C 1
ATOM 1025 O O . LYS A 1 125 ? 3.294 -3.772 -14.597 1.00 85.19 125 LYS A O 1
ATOM 1030 N N . MET A 1 126 ? 5.388 -3.622 -15.403 1.00 87.62 126 MET A N 1
ATOM 1031 C CA . MET A 1 126 ? 5.954 -2.964 -14.225 1.00 87.62 126 MET A CA 1
ATOM 1032 C C . MET A 1 126 ? 5.342 -1.573 -14.009 1.00 87.62 126 MET A C 1
ATOM 1034 O O . MET A 1 126 ? 4.948 -1.246 -12.892 1.00 87.62 126 MET A O 1
ATOM 1038 N N . SER A 1 127 ? 5.181 -0.781 -15.073 1.00 89.75 127 SER A N 1
ATOM 1039 C CA . SER A 1 127 ? 4.523 0.531 -15.018 1.00 89.75 127 SER A CA 1
ATOM 1040 C C . SER A 1 127 ? 3.083 0.439 -14.502 1.00 89.75 127 SER A C 1
ATOM 1042 O O . SER A 1 127 ? 2.718 1.174 -13.583 1.00 89.75 127 SER A O 1
ATOM 1044 N N . LYS A 1 128 ? 2.293 -0.508 -15.025 1.00 87.62 128 LYS A N 1
ATOM 1045 C CA . LYS A 1 128 ? 0.909 -0.765 -14.594 1.00 87.62 128 LYS A CA 1
ATOM 1046 C C . LYS A 1 128 ? 0.841 -1.234 -13.139 1.00 87.62 128 LYS A C 1
ATOM 1048 O O . LYS A 1 128 ? 0.003 -0.750 -12.383 1.00 87.62 128 LYS A O 1
ATOM 1053 N N . SER A 1 129 ? 1.742 -2.132 -12.734 1.00 88.50 129 SER A N 1
ATOM 1054 C CA . SER A 1 129 ? 1.853 -2.595 -11.343 1.00 88.50 129 SER A CA 1
ATOM 1055 C C . SER A 1 129 ? 2.118 -1.429 -10.388 1.00 88.50 129 SER A C 1
ATOM 1057 O O . SER A 1 129 ? 1.395 -1.280 -9.403 1.00 88.50 129 SER A O 1
ATOM 1059 N N . LEU A 1 130 ? 3.097 -0.570 -10.704 1.00 91.81 130 LEU A N 1
ATOM 1060 C CA . LEU A 1 130 ? 3.413 0.619 -9.908 1.00 91.81 130 LEU A CA 1
ATOM 1061 C C . LEU A 1 130 ? 2.210 1.568 -9.823 1.00 91.81 130 LEU A C 1
ATOM 1063 O O . LEU A 1 130 ? 1.818 1.937 -8.722 1.00 91.81 130 LEU A O 1
ATOM 1067 N N . ASP A 1 131 ? 1.570 1.896 -10.949 1.00 90.19 131 ASP A N 1
ATOM 1068 C CA . ASP A 1 131 ? 0.407 2.797 -10.961 1.00 90.19 131 ASP A CA 1
ATOM 1069 C C . ASP A 1 131 ? -0.764 2.257 -10.140 1.00 90.19 131 ASP A C 1
ATOM 1071 O O . ASP A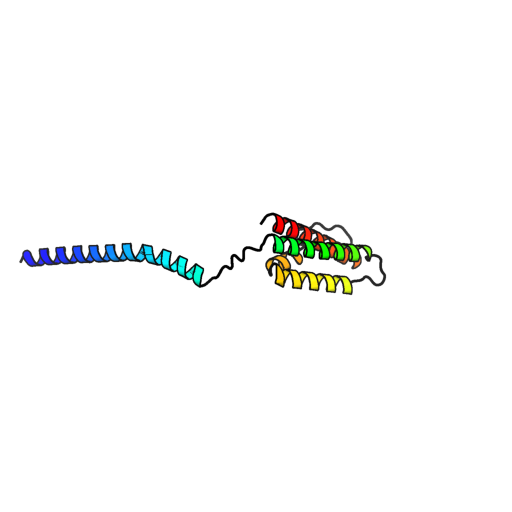 1 131 ? -1.369 2.983 -9.347 1.00 90.19 131 ASP A O 1
ATOM 1075 N N . GLY A 1 132 ? -1.084 0.974 -10.317 1.00 90.50 132 GLY A N 1
ATOM 1076 C CA . GLY A 1 132 ? -2.181 0.336 -9.605 1.00 90.50 132 GLY A CA 1
ATOM 1077 C C . GLY A 1 132 ? -1.954 0.314 -8.103 1.00 90.50 132 GLY A C 1
ATOM 1078 O O . GLY A 1 132 ? -2.800 0.735 -7.311 1.00 90.50 132 GLY A O 1
ATOM 1079 N N . ARG A 1 133 ? -0.770 -0.144 -7.708 1.00 92.12 133 ARG A N 1
ATOM 1080 C CA . ARG A 1 133 ? -0.395 -0.265 -6.304 1.00 92.12 133 ARG A CA 1
ATOM 1081 C C . ARG A 1 133 ? -0.281 1.104 -5.639 1.00 92.12 133 ARG A C 1
ATOM 1083 O O . ARG A 1 133 ? -0.821 1.266 -4.551 1.00 92.12 133 ARG A O 1
ATOM 1090 N N . SER A 1 134 ? 0.301 2.111 -6.294 1.00 93.12 134 SER A N 1
ATOM 1091 C CA . SER A 1 134 ? 0.344 3.486 -5.774 1.00 93.12 134 SER A CA 1
ATOM 1092 C C . SER A 1 134 ? -1.049 4.077 -5.568 1.00 93.12 134 SER A C 1
ATOM 1094 O O . SER A 1 134 ? -1.303 4.671 -4.520 1.00 93.12 134 SER A O 1
ATOM 1096 N N . ARG A 1 135 ? -1.983 3.877 -6.511 1.00 92.25 135 ARG A N 1
ATOM 1097 C CA . ARG A 1 135 ? -3.376 4.321 -6.334 1.00 92.25 135 ARG A CA 1
ATOM 1098 C C . ARG A 1 135 ? -4.018 3.662 -5.115 1.00 92.25 135 ARG A C 1
ATOM 1100 O O . ARG A 1 135 ? -4.644 4.351 -4.316 1.00 92.25 135 ARG A O 1
ATOM 1107 N N . ARG A 1 136 ? -3.797 2.360 -4.920 1.00 92.50 136 ARG A N 1
ATOM 1108 C CA . ARG A 1 136 ? -4.307 1.657 -3.739 1.00 92.50 136 ARG A CA 1
ATOM 1109 C C . ARG A 1 136 ? -3.722 2.202 -2.431 1.00 92.50 136 ARG A C 1
ATOM 1111 O O . ARG A 1 136 ? -4.456 2.353 -1.462 1.00 92.50 136 ARG A O 1
ATOM 1118 N N . LEU A 1 137 ? -2.433 2.546 -2.397 1.00 94.31 137 LEU A N 1
ATOM 1119 C CA . LEU A 1 137 ? -1.828 3.170 -1.213 1.00 94.31 137 LEU A CA 1
ATOM 1120 C C . LEU A 1 137 ? -2.463 4.536 -0.899 1.00 94.31 137 LEU A C 1
ATOM 1122 O O . LEU A 1 137 ? -2.702 4.834 0.269 1.00 94.31 137 LEU A O 1
ATOM 1126 N N . HIS A 1 138 ? -2.802 5.338 -1.914 1.00 94.50 138 HIS A N 1
ATOM 1127 C CA . HIS A 1 138 ? -3.553 6.583 -1.709 1.00 94.50 138 HIS A CA 1
ATOM 1128 C C . HIS A 1 138 ? -4.955 6.342 -1.133 1.00 94.50 138 HIS A C 1
ATOM 1130 O O . HIS A 1 138 ? -5.381 7.081 -0.245 1.00 94.50 138 HIS A O 1
ATOM 1136 N N . GLU A 1 139 ? -5.661 5.306 -1.597 1.00 93.12 139 GLU A N 1
ATOM 1137 C CA . GLU A 1 139 ? -6.955 4.907 -1.024 1.00 93.12 139 GLU A CA 1
ATOM 1138 C C . GLU A 1 139 ? -6.816 4.538 0.456 1.00 93.12 139 GLU A C 1
ATOM 1140 O O . GLU A 1 139 ? -7.604 5.005 1.274 1.00 93.12 139 GLU A O 1
ATOM 1145 N N . PHE A 1 140 ? -5.778 3.781 0.825 1.00 93.94 140 PHE A N 1
ATOM 1146 C CA . PHE A 1 140 ? -5.526 3.415 2.222 1.00 93.94 140 PHE A CA 1
ATOM 1147 C C . PHE A 1 140 ? -5.262 4.636 3.108 1.00 93.94 140 PHE A C 1
ATOM 1149 O O . PHE A 1 140 ? -5.803 4.717 4.207 1.00 93.94 140 PHE A O 1
ATOM 1156 N N . ILE A 1 141 ? -4.498 5.624 2.628 1.00 93.69 141 ILE A N 1
ATOM 1157 C CA . ILE A 1 141 ? -4.299 6.887 3.359 1.00 93.69 141 ILE A CA 1
ATOM 1158 C C . ILE A 1 141 ? -5.643 7.600 3.579 1.00 93.69 141 ILE A C 1
ATOM 1160 O O . ILE A 1 141 ? -5.934 8.060 4.684 1.00 93.69 141 ILE A O 1
ATOM 1164 N N . ALA A 1 142 ? -6.480 7.676 2.541 1.00 92.31 142 ALA A N 1
ATOM 1165 C CA . ALA A 1 142 ? -7.791 8.306 2.643 1.00 92.31 142 ALA A CA 1
ATOM 1166 C C . ALA A 1 142 ? -8.725 7.551 3.606 1.00 92.31 142 ALA A C 1
ATOM 1168 O O . ALA A 1 142 ? -9.477 8.188 4.341 1.00 92.31 142 ALA A O 1
ATOM 1169 N N . GLU A 1 143 ? -8.664 6.222 3.653 1.00 91.25 143 GLU A N 1
ATOM 1170 C CA . GLU A 1 143 ? -9.421 5.403 4.608 1.00 91.25 143 GLU A CA 1
ATOM 1171 C C . GLU A 1 143 ? -8.982 5.656 6.050 1.00 91.25 143 GLU A C 1
ATOM 1173 O O . GLU A 1 143 ? -9.832 5.910 6.903 1.00 91.25 143 GLU A O 1
ATOM 1178 N N . LEU A 1 144 ? -7.670 5.693 6.305 1.00 88.31 144 LEU A N 1
ATOM 1179 C CA . LEU A 1 144 ? -7.116 5.998 7.627 1.00 88.31 144 LEU A CA 1
ATOM 1180 C C . LEU A 1 144 ? -7.519 7.391 8.133 1.00 88.31 144 LEU A C 1
ATOM 1182 O O . LEU A 1 144 ? -7.648 7.589 9.336 1.00 88.31 144 LEU A O 1
ATOM 1186 N N . SER A 1 145 ? -7.742 8.359 7.237 1.00 83.81 145 SER A N 1
ATOM 1187 C CA . SER A 1 145 ? -8.198 9.704 7.620 1.00 83.81 145 SER A CA 1
ATOM 1188 C C . SER A 1 145 ? -9.691 9.810 7.957 1.00 83.81 145 SER A C 1
ATOM 1190 O O . SER A 1 145 ? -10.095 10.782 8.591 1.00 83.81 145 SER A O 1
ATOM 1192 N N . ARG A 1 146 ? -10.519 8.857 7.504 1.00 81.56 146 ARG A N 1
ATOM 1193 C CA . ARG A 1 146 ? -11.984 8.872 7.702 1.00 81.56 146 ARG A CA 1
ATOM 1194 C C . ARG A 1 146 ? -12.429 8.121 8.960 1.00 81.56 146 ARG A C 1
ATOM 1196 O O . ARG A 1 146 ? -13.581 8.271 9.358 1.00 81.56 146 ARG A O 1
ATOM 1203 N N . GLN A 1 147 ? -11.545 7.300 9.526 1.00 62.72 147 GLN A N 1
ATOM 1204 C CA . GLN A 1 147 ? -11.731 6.561 10.781 1.00 62.72 147 GLN A CA 1
ATOM 1205 C C . GLN A 1 147 ? -11.237 7.384 11.977 1.00 62.72 147 GLN A C 1
ATOM 1207 O O . GLN A 1 147 ? -11.806 7.243 13.079 1.00 62.72 147 GLN A O 1
#

Sequence (147 aa):
MYMTLWISRIVLTLFLGWLTYLTWTNNVDLLSWATKKSKDLLPIKEEKITPAERRHQAEKLATFIQEAQALRARLDQTPLPVTDHNTWVARVEAWLRDSLGAAYVVRFRDFSGMTFYGDSSEKSKMSKSLDGRSRRLHEFIAELSRQ

Secondary structure (DSSP, 8-state):
--HHHHHHHHHHHHHHHHHHHHHHHHHHHHHHHHHHHHHHHS--------HHHHHHHHHHHHHHHHHHHHHHHTTT-SS--HHHHHHHHHHHHHHHHHHT-HHHHHHHH--TTS---S-SSHHHHHHHHHHHHHHHHHHHHHHHHH-

pLDDT: mean 80.54, std 14.76, range [47.12, 97.25]

Radius of gyration: 31.08 Å; chains: 1; bounding box: 83×48×71 Å